Protein AF-A0A924GCX3-F1 (afdb_monomer_lite)

Secondary structure (DSSP, 8-state):
-HHHHHHHHHHHHHHHHHHHHHHHHHHHH-HHHHHHHHHHHHHHHHHHHHHHGGG--PPPP-

Sequence (62 aa):
TSETVDLVTARLDATVATMRAVHDEADDEDPTSADILHGIIGKLEQFAWMVSAENRTPVAKK

pLDDT: mean 95.94, std 7.47, range [56.03, 98.81]

Foldseek 3Di:
DLVVLVVLLVVLVVVLVVLVVCLVVCCVVPVVVSVVSVVVSVVSVVVSVVSCVVVDDDDDDD

Structure (mmCIF, N/CA/C/O backbone):
data_AF-A0A924GCX3-F1
#
_entry.id   AF-A0A924GCX3-F1
#
loop_
_atom_site.group_PDB
_atom_site.id
_atom_site.type_symbol
_atom_site.label_atom_id
_atom_site.label_alt_id
_atom_site.label_comp_id
_atom_site.label_asym_id
_atom_site.label_entity_id
_atom_site.label_seq_id
_atom_site.pdbx_PDB_ins_code
_atom_site.Cartn_x
_atom_site.Cartn_y
_atom_site.Cartn_z
_atom_site.occupancy
_atom_site.B_iso_or_equiv
_atom_site.auth_seq_id
_atom_site.auth_comp_id
_atom_site.auth_asym_id
_atom_site.auth_atom_id
_atom_site.pdbx_PDB_model_num
ATOM 1 N N . THR A 1 1 ? -16.493 6.598 12.260 1.00 87.62 1 THR A N 1
ATOM 2 C CA . THR A 1 1 ? -15.056 6.610 11.911 1.00 87.62 1 THR A CA 1
ATOM 3 C C . THR A 1 1 ? -14.622 5.308 11.265 1.00 87.62 1 THR A C 1
ATOM 5 O O . THR A 1 1 ? -13.870 5.385 10.307 1.00 87.62 1 THR A O 1
ATOM 8 N N . SER A 1 2 ? -15.127 4.146 11.705 1.00 95.88 2 SER A N 1
ATOM 9 C CA . SER A 1 2 ? -14.792 2.836 11.115 1.00 95.88 2 SER A CA 1
ATOM 10 C C . SER A 1 2 ? -14.969 2.7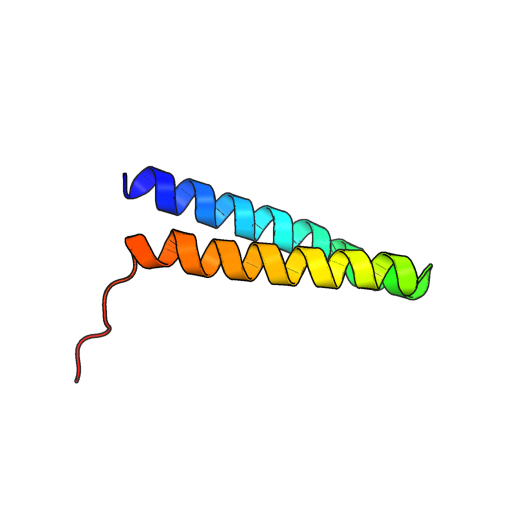63 9.588 1.00 95.88 2 SER A C 1
ATOM 12 O O . SER A 1 2 ? -14.021 2.403 8.904 1.00 95.88 2 SER A O 1
ATOM 14 N N . GLU A 1 3 ? -16.092 3.226 9.030 1.00 98.00 3 GLU A N 1
ATOM 15 C CA . GLU A 1 3 ? -16.281 3.255 7.566 1.00 98.00 3 GLU A CA 1
ATOM 16 C C . GLU A 1 3 ? -15.202 4.078 6.839 1.00 98.00 3 GLU A C 1
ATOM 18 O O . GLU A 1 3 ? -14.694 3.684 5.792 1.00 98.00 3 GLU A O 1
ATOM 23 N N . THR A 1 4 ? -14.806 5.222 7.405 1.00 98.38 4 THR A N 1
ATOM 24 C CA . THR A 1 4 ? -13.737 6.055 6.842 1.00 98.38 4 THR A CA 1
ATOM 25 C C . THR A 1 4 ? -12.404 5.313 6.826 1.00 98.38 4 THR A C 1
ATOM 27 O O . THR A 1 4 ? -11.684 5.399 5.835 1.00 98.38 4 THR A O 1
ATOM 30 N N . VAL A 1 5 ? -12.087 4.571 7.892 1.00 98.50 5 VAL A N 1
ATOM 31 C CA . VAL A 1 5 ? -10.880 3.735 7.972 1.00 98.50 5 VAL A CA 1
ATOM 32 C C . VAL A 1 5 ? -10.877 2.698 6.851 1.00 98.50 5 VAL A C 1
ATOM 34 O O . VAL A 1 5 ? -9.902 2.624 6.107 1.00 98.50 5 VAL A O 1
ATOM 37 N N . ASP A 1 6 ? -11.986 1.983 6.651 1.00 98.25 6 ASP A N 1
ATOM 38 C CA . ASP A 1 6 ? -12.092 0.963 5.602 1.00 98.25 6 ASP A CA 1
ATOM 39 C C . ASP A 1 6 ? -11.936 1.570 4.200 1.00 98.25 6 ASP A C 1
ATOM 41 O O . ASP A 1 6 ? -11.178 1.065 3.368 1.00 98.25 6 ASP A O 1
ATOM 45 N N . LEU A 1 7 ? -12.604 2.700 3.940 1.00 98.56 7 LEU A N 1
ATOM 46 C CA . LEU A 1 7 ? -12.527 3.392 2.652 1.00 98.56 7 LEU A CA 1
ATOM 47 C C . LEU A 1 7 ? -11.114 3.898 2.340 1.00 98.56 7 LEU A C 1
ATOM 49 O O . LEU A 1 7 ? -10.712 3.861 1.171 1.00 98.56 7 LEU A O 1
ATOM 53 N N . VAL A 1 8 ? -10.381 4.382 3.349 1.00 98.56 8 VAL A N 1
ATOM 54 C CA . VAL A 1 8 ? -8.996 4.856 3.204 1.00 98.56 8 VAL A CA 1
ATOM 55 C C . VAL A 1 8 ? -8.041 3.685 3.002 1.00 98.56 8 VAL A C 1
ATOM 57 O O . VAL A 1 8 ? -7.249 3.735 2.064 1.00 98.56 8 VAL A O 1
ATOM 60 N N . THR A 1 9 ? -8.141 2.617 3.801 1.00 98.56 9 THR A N 1
ATOM 61 C CA . THR A 1 9 ? -7.339 1.399 3.603 1.00 98.56 9 THR A CA 1
ATOM 62 C C . THR A 1 9 ? -7.528 0.848 2.190 1.00 98.56 9 THR A C 1
ATOM 64 O O . THR A 1 9 ? -6.543 0.658 1.484 1.00 98.56 9 THR A O 1
ATOM 67 N N . ALA A 1 10 ? -8.772 0.730 1.714 1.00 98.62 10 ALA A N 1
ATOM 68 C CA . ALA A 1 10 ? -9.051 0.249 0.360 1.00 98.62 10 ALA A CA 1
ATOM 69 C C . ALA A 1 10 ? -8.418 1.123 -0.742 1.00 98.62 10 ALA A C 1
ATOM 71 O O . ALA A 1 10 ? -8.010 0.618 -1.786 1.00 98.62 10 ALA A O 1
ATOM 72 N N . ARG A 1 11 ? -8.319 2.442 -0.530 1.00 98.69 11 ARG A N 1
ATOM 73 C CA . ARG A 1 11 ? -7.675 3.367 -1.482 1.00 98.69 11 ARG A CA 1
ATOM 74 C C . ARG A 1 11 ? -6.154 3.265 -1.457 1.00 98.69 11 ARG A C 1
ATOM 76 O O . ARG A 1 11 ? -5.533 3.379 -2.513 1.00 98.69 11 ARG A O 1
ATOM 83 N N . LEU A 1 12 ? -5.563 3.028 -0.286 1.00 98.75 12 LEU A N 1
ATOM 84 C CA . LEU A 1 12 ? -4.131 2.751 -0.160 1.00 98.75 12 LEU A CA 1
ATOM 85 C C . LEU A 1 12 ? -3.776 1.457 -0.902 1.00 98.75 12 LEU A C 1
ATOM 87 O O . LEU A 1 12 ? -2.884 1.476 -1.749 1.00 98.75 12 LEU A O 1
ATOM 91 N N . ASP A 1 13 ? -4.545 0.390 -0.681 1.00 98.69 13 ASP A N 1
ATOM 92 C CA . ASP A 1 13 ? -4.344 -0.903 -1.343 1.00 98.69 13 ASP A CA 1
ATOM 93 C C . ASP A 1 13 ? -4.522 -0.801 -2.866 1.00 98.69 13 ASP A C 1
ATOM 95 O O . ASP A 1 13 ? -3.710 -1.330 -3.623 1.00 98.69 13 ASP A O 1
ATOM 99 N N . ALA A 1 14 ? -5.529 -0.060 -3.344 1.00 98.81 14 ALA A N 1
ATOM 100 C CA . ALA A 1 14 ? -5.732 0.169 -4.779 1.00 98.81 14 ALA A CA 1
ATOM 101 C C . ALA A 1 14 ? -4.580 0.961 -5.431 1.00 98.81 14 ALA A C 1
ATOM 103 O O . ALA A 1 14 ? -4.188 0.686 -6.569 1.00 98.81 14 ALA A O 1
ATOM 104 N N . THR A 1 15 ? -4.007 1.926 -4.705 1.00 98.69 15 THR A N 1
ATOM 105 C CA . THR A 1 15 ? -2.844 2.697 -5.176 1.00 98.69 15 THR A CA 1
ATOM 106 C C . THR A 1 15 ? -1.610 1.800 -5.266 1.00 98.69 15 THR A C 1
ATOM 108 O O . THR A 1 15 ? -0.914 1.804 -6.280 1.00 98.69 15 THR A O 1
ATOM 111 N N . VAL A 1 16 ? -1.376 0.968 -4.244 1.00 98.81 16 VAL A N 1
ATOM 112 C CA . VAL A 1 16 ? -0.312 -0.047 -4.247 1.00 98.81 16 VAL A CA 1
ATOM 113 C C . VAL A 1 16 ? -0.488 -1.032 -5.399 1.00 98.81 16 VAL A C 1
ATOM 115 O O . VAL A 1 16 ? 0.476 -1.309 -6.108 1.00 98.81 16 VAL A O 1
ATOM 118 N N . ALA A 1 17 ? -1.709 -1.516 -5.635 1.00 98.69 17 ALA A N 1
ATOM 119 C CA . ALA A 1 17 ? -2.003 -2.438 -6.728 1.00 98.69 17 ALA A CA 1
ATOM 120 C C . ALA A 1 17 ? -1.650 -1.840 -8.097 1.00 98.69 17 ALA A C 1
ATOM 122 O O . ALA A 1 17 ? -1.061 -2.526 -8.926 1.00 98.69 17 ALA A O 1
ATOM 123 N N . THR A 1 18 ? -1.944 -0.554 -8.307 1.00 98.56 18 THR A N 1
ATOM 124 C CA . THR A 1 18 ? -1.577 0.155 -9.544 1.00 98.56 18 THR A CA 1
ATOM 125 C C . THR A 1 18 ? -0.063 0.190 -9.739 1.00 98.56 18 THR A C 1
ATOM 127 O O . THR A 1 18 ? 0.415 -0.138 -10.818 1.00 98.56 18 THR A O 1
ATOM 130 N N . MET A 1 19 ? 0.699 0.534 -8.696 1.00 98.38 19 MET A N 1
ATOM 131 C CA . MET A 1 19 ? 2.164 0.570 -8.783 1.00 98.38 19 MET A CA 1
ATOM 132 C C . MET A 1 19 ? 2.758 -0.822 -9.018 1.00 98.38 19 MET A C 1
ATOM 134 O O . MET A 1 19 ? 3.656 -0.967 -9.837 1.00 98.38 19 MET A O 1
ATOM 138 N N . ARG A 1 20 ? 2.228 -1.859 -8.356 1.00 98.12 20 ARG A N 1
ATOM 139 C CA . ARG A 1 20 ? 2.663 -3.249 -8.569 1.00 98.12 20 ARG A CA 1
ATOM 140 C C . ARG A 1 20 ? 2.361 -3.747 -9.983 1.00 98.12 20 ARG A C 1
ATOM 142 O O . ARG A 1 20 ? 3.142 -4.520 -10.514 1.00 98.12 20 ARG A O 1
ATOM 149 N N . ALA A 1 21 ? 1.261 -3.302 -10.591 1.00 98.44 21 ALA A N 1
ATOM 150 C CA . ALA A 1 21 ? 0.885 -3.708 -11.943 1.00 98.44 21 ALA A CA 1
ATOM 151 C C . ALA A 1 21 ? 1.851 -3.201 -13.028 1.00 98.44 21 ALA A C 1
ATOM 153 O O . ALA A 1 21 ? 1.962 -3.844 -14.065 1.00 98.44 21 ALA A O 1
ATOM 154 N N . VAL A 1 22 ? 2.532 -2.075 -12.791 1.00 97.62 22 VAL A N 1
ATOM 155 C CA . VAL A 1 22 ? 3.495 -1.475 -13.736 1.00 97.62 22 VAL A CA 1
ATOM 156 C C . VAL A 1 22 ? 4.955 -1.660 -13.314 1.00 97.62 22 VAL A C 1
ATOM 158 O O . VAL A 1 22 ? 5.851 -1.278 -14.055 1.00 97.62 22 VAL A O 1
ATOM 161 N N . HIS A 1 23 ? 5.204 -2.214 -12.123 1.00 97.56 23 HIS A N 1
ATOM 162 C CA . HIS A 1 23 ? 6.543 -2.318 -11.543 1.00 97.56 23 HIS A CA 1
ATOM 163 C C . HIS A 1 23 ? 7.506 -3.100 -12.441 1.00 97.56 23 HIS A C 1
ATOM 165 O O . HIS A 1 23 ? 8.593 -2.612 -12.709 1.00 97.56 23 HIS A O 1
ATOM 171 N N . ASP A 1 24 ? 7.102 -4.280 -12.914 1.00 97.56 24 ASP A N 1
ATOM 172 C CA . ASP A 1 24 ? 8.004 -5.166 -13.661 1.00 97.56 24 ASP A CA 1
ATOM 173 C C . ASP A 1 24 ? 8.363 -4.580 -15.037 1.00 97.56 24 ASP A C 1
ATOM 175 O O . ASP A 1 24 ? 9.516 -4.632 -15.444 1.00 97.56 24 ASP A O 1
ATOM 179 N N . GLU A 1 25 ? 7.405 -3.935 -15.716 1.00 98.19 25 GLU A N 1
ATOM 180 C CA . GLU A 1 25 ? 7.671 -3.196 -16.962 1.00 98.19 25 GLU A CA 1
ATOM 181 C C . GLU A 1 25 ? 8.635 -2.024 -16.718 1.00 98.19 25 GLU A C 1
ATOM 183 O O . GLU A 1 25 ? 9.553 -1.799 -17.505 1.00 98.19 25 GLU A O 1
ATOM 188 N N . ALA A 1 26 ? 8.462 -1.302 -15.605 1.00 97.44 26 ALA A N 1
ATOM 189 C CA . ALA A 1 26 ? 9.358 -0.215 -15.227 1.00 97.44 26 ALA A CA 1
ATOM 190 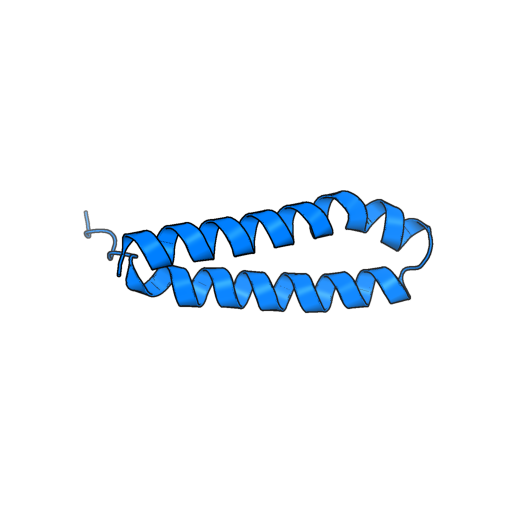C C . ALA A 1 26 ? 10.761 -0.712 -14.837 1.00 97.44 26 ALA A C 1
ATOM 192 O O . ALA A 1 26 ? 11.732 -0.025 -15.133 1.00 97.44 26 ALA A O 1
ATOM 193 N N . ASP A 1 27 ? 10.881 -1.875 -14.192 1.00 98.19 27 ASP A N 1
ATOM 194 C CA . ASP A 1 27 ? 12.166 -2.479 -13.806 1.00 98.19 27 ASP A CA 1
ATOM 195 C C . ASP A 1 27 ? 12.946 -2.972 -15.032 1.00 98.19 27 ASP A C 1
ATOM 197 O O . ASP A 1 27 ? 14.156 -2.768 -15.119 1.00 98.19 27 ASP A O 1
ATOM 201 N N . ASP A 1 28 ? 12.250 -3.534 -16.024 1.00 98.44 28 ASP A N 1
ATOM 202 C CA . ASP A 1 28 ? 12.848 -3.938 -17.300 1.00 98.44 28 ASP A CA 1
ATOM 203 C C . ASP A 1 28 ? 13.401 -2.736 -18.099 1.00 98.44 28 ASP A C 1
ATOM 205 O O . ASP A 1 28 ? 14.423 -2.865 -18.782 1.00 98.44 28 ASP A O 1
ATOM 209 N N . GLU A 1 29 ? 12.746 -1.569 -18.031 1.00 98.44 29 GLU A N 1
ATOM 210 C CA . GLU A 1 29 ? 13.160 -0.352 -18.749 1.00 98.44 29 GLU A CA 1
ATOM 211 C C . GLU A 1 29 ? 14.198 0.485 -17.977 1.00 98.44 29 GLU A C 1
ATOM 213 O O . GLU A 1 29 ? 15.217 0.893 -18.545 1.00 98.44 29 GLU A O 1
ATOM 218 N N . ASP A 1 30 ? 13.956 0.749 -16.691 1.00 98.50 30 ASP A N 1
ATOM 219 C CA . ASP A 1 30 ? 14.848 1.492 -15.798 1.00 98.50 30 ASP A CA 1
ATOM 220 C C . ASP A 1 30 ? 14.716 1.019 -14.334 1.00 98.50 30 ASP A C 1
ATOM 222 O O . ASP A 1 30 ? 13.891 1.543 -13.568 1.00 98.50 30 ASP A O 1
ATOM 226 N N . PRO A 1 31 ? 15.618 0.127 -13.882 1.00 98.31 31 PRO A N 1
ATOM 227 C CA . PRO A 1 31 ? 15.635 -0.361 -12.504 1.00 98.31 31 PRO A CA 1
ATOM 228 C C . PRO A 1 31 ? 15.724 0.747 -11.443 1.00 98.31 31 PRO A C 1
ATOM 230 O O . PRO A 1 31 ? 15.257 0.582 -10.315 1.00 98.31 31 PRO A O 1
ATOM 233 N N . THR A 1 32 ? 16.311 1.907 -11.772 1.00 98.31 32 THR A N 1
ATOM 234 C CA . THR A 1 32 ? 16.425 3.021 -10.813 1.00 98.31 32 THR A CA 1
ATOM 235 C C . THR A 1 32 ? 15.060 3.649 -10.535 1.00 98.31 32 THR A C 1
ATOM 237 O O . THR A 1 32 ? 14.753 3.997 -9.394 1.00 98.31 32 THR A O 1
ATOM 240 N N . SER A 1 33 ? 14.217 3.777 -11.562 1.00 97.25 33 SER A N 1
ATOM 241 C CA . SER A 1 33 ? 12.840 4.252 -11.413 1.00 97.25 33 SER A CA 1
ATOM 242 C C . SER A 1 33 ? 11.960 3.230 -10.690 1.00 97.25 33 SER A C 1
ATOM 244 O O . SER A 1 33 ? 11.152 3.616 -9.839 1.00 97.25 33 SER A O 1
ATOM 246 N N . ALA A 1 34 ? 12.142 1.933 -10.955 1.00 98.50 34 ALA A N 1
ATOM 247 C CA . ALA A 1 34 ? 11.440 0.872 -10.232 1.00 98.50 34 ALA A CA 1
ATOM 248 C C . ALA A 1 34 ? 11.773 0.865 -8.727 1.00 98.50 34 ALA A C 1
ATOM 250 O O . ALA A 1 34 ? 10.875 0.698 -7.898 1.00 98.50 34 ALA A O 1
ATOM 251 N N . ASP A 1 35 ? 13.017 1.171 -8.339 1.00 98.38 35 ASP A N 1
ATOM 252 C CA . ASP A 1 35 ? 13.404 1.291 -6.924 1.00 98.38 35 ASP A CA 1
ATOM 253 C C . ASP A 1 35 ? 12.656 2.428 -6.192 1.00 98.38 35 ASP A C 1
ATOM 255 O O . ASP A 1 35 ? 12.245 2.287 -5.034 1.00 98.38 35 ASP A O 1
ATOM 259 N N . ILE A 1 36 ? 12.359 3.536 -6.885 1.00 98.25 36 ILE A N 1
ATOM 260 C CA . ILE A 1 36 ? 11.499 4.601 -6.341 1.00 98.25 36 ILE A CA 1
ATOM 261 C C . ILE A 1 36 ? 10.093 4.056 -6.061 1.00 98.25 36 ILE A C 1
ATOM 263 O O . ILE A 1 36 ? 9.532 4.313 -4.988 1.00 98.25 36 ILE A O 1
ATOM 267 N N . LEU A 1 37 ? 9.524 3.282 -6.994 1.00 98.12 37 LEU A N 1
ATOM 268 C CA . LEU A 1 37 ? 8.223 2.641 -6.795 1.00 98.12 37 LEU A CA 1
ATOM 269 C C . LEU A 1 37 ? 8.261 1.662 -5.619 1.00 98.12 37 LEU A C 1
ATOM 271 O O . LEU A 1 37 ? 7.346 1.694 -4.795 1.00 98.12 37 LEU A O 1
ATOM 275 N N . HIS A 1 38 ? 9.320 0.860 -5.471 1.00 97.44 38 HIS A N 1
ATOM 276 C CA . HIS A 1 38 ? 9.502 -0.024 -4.317 1.00 97.44 38 HIS A CA 1
ATOM 277 C C . HIS A 1 38 ? 9.444 0.733 -2.985 1.00 97.44 38 HIS A C 1
ATOM 279 O O . HIS A 1 38 ? 8.711 0.332 -2.072 1.00 97.44 38 HIS A O 1
ATOM 285 N N . GLY A 1 39 ? 10.158 1.857 -2.877 1.00 98.50 39 GLY A N 1
ATOM 286 C CA . GLY A 1 39 ? 10.132 2.699 -1.681 1.00 98.50 39 GLY A CA 1
ATOM 287 C C . GLY A 1 39 ? 8.733 3.244 -1.361 1.00 98.50 39 GLY A C 1
ATOM 288 O O . G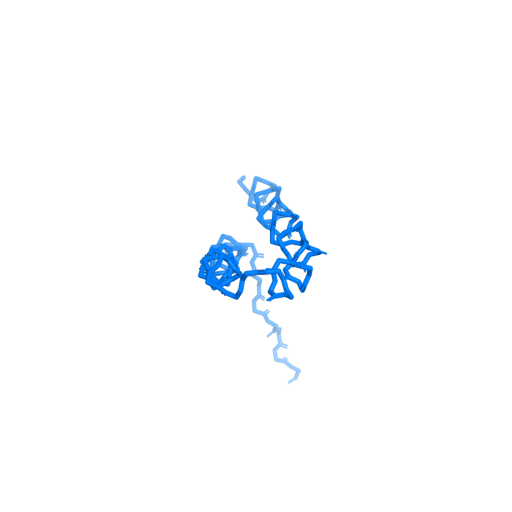LY A 1 39 ? 8.295 3.210 -0.205 1.00 98.50 39 GLY A O 1
ATOM 289 N N . ILE A 1 40 ? 8.003 3.710 -2.380 1.00 98.56 40 ILE A N 1
ATOM 290 C CA . ILE A 1 40 ? 6.640 4.242 -2.224 1.00 98.56 40 ILE A CA 1
ATOM 291 C C . ILE A 1 40 ? 5.655 3.127 -1.844 1.00 98.56 40 ILE A C 1
ATOM 293 O O . ILE A 1 40 ? 4.879 3.308 -0.901 1.00 98.56 40 ILE A O 1
ATOM 297 N N . ILE A 1 41 ? 5.709 1.971 -2.516 1.00 98.62 41 ILE A N 1
ATOM 298 C CA . ILE A 1 41 ? 4.881 0.790 -2.223 1.00 98.62 41 ILE A CA 1
ATOM 299 C C . ILE A 1 41 ? 5.032 0.400 -0.755 1.00 98.62 41 ILE A C 1
ATOM 301 O O . ILE A 1 41 ? 4.037 0.351 -0.031 1.00 98.62 41 ILE A O 1
ATOM 305 N N . GLY A 1 42 ? 6.270 0.213 -0.286 1.00 98.62 42 GLY A N 1
ATOM 306 C CA . GLY A 1 42 ? 6.522 -0.182 1.099 1.00 98.62 42 GLY A CA 1
ATOM 307 C C . GLY A 1 42 ? 5.971 0.829 2.110 1.00 98.62 42 GLY A C 1
ATOM 308 O O . GLY A 1 42 ? 5.445 0.450 3.162 1.00 98.62 42 GLY A O 1
ATOM 309 N N . LYS A 1 43 ? 6.021 2.130 1.789 1.00 98.75 43 LYS A N 1
ATOM 310 C CA . LYS A 1 43 ? 5.467 3.175 2.658 1.00 98.75 43 LYS A CA 1
ATOM 311 C C . LYS A 1 43 ? 3.939 3.163 2.694 1.00 98.75 43 LYS A C 1
ATOM 313 O O . LYS A 1 43 ? 3.363 3.300 3.774 1.00 98.75 43 LYS A O 1
ATOM 318 N N . LEU A 1 44 ? 3.280 2.983 1.551 1.00 98.81 44 LEU A N 1
ATOM 319 C CA . LEU A 1 44 ? 1.819 2.916 1.491 1.00 98.81 44 LEU A CA 1
ATOM 320 C C . LEU A 1 44 ? 1.272 1.637 2.129 1.00 98.81 44 LEU A C 1
ATOM 322 O O . LEU A 1 44 ? 0.265 1.710 2.827 1.00 98.81 44 LEU A O 1
ATOM 326 N N . GLU A 1 45 ? 1.952 0.498 1.986 1.00 98.75 45 GLU A N 1
ATOM 327 C CA . GLU A 1 45 ? 1.584 -0.749 2.675 1.00 98.75 45 GLU A CA 1
ATOM 328 C C . GLU A 1 45 ? 1.726 -0.608 4.199 1.00 98.75 45 GLU A C 1
ATOM 330 O O . GLU A 1 45 ? 0.845 -1.025 4.957 1.00 98.75 45 GLU A O 1
ATOM 335 N N . GLN A 1 46 ? 2.781 0.073 4.664 1.00 98.81 46 GLN A N 1
ATOM 336 C CA . GLN A 1 46 ? 2.914 0.448 6.074 1.00 98.81 46 GLN A CA 1
ATOM 337 C C . GLN A 1 46 ? 1.733 1.320 6.536 1.00 98.81 46 GLN A C 1
ATOM 339 O O . GLN A 1 46 ? 1.194 1.100 7.623 1.00 98.81 46 GLN A O 1
ATOM 344 N N . PHE A 1 47 ? 1.307 2.297 5.733 1.00 98.69 47 PHE A N 1
ATOM 345 C CA . PHE A 1 47 ? 0.156 3.145 6.056 1.00 98.69 47 PHE A CA 1
ATOM 346 C C . PHE A 1 47 ? -1.157 2.361 6.057 1.00 98.69 47 PHE A C 1
ATOM 348 O O . PHE A 1 47 ? -1.946 2.523 6.986 1.00 98.69 47 PHE A O 1
ATOM 355 N N . ALA A 1 48 ? -1.374 1.472 5.087 1.00 98.62 48 ALA A N 1
ATOM 356 C CA . ALA A 1 48 ? -2.558 0.621 5.022 1.00 98.62 48 ALA A CA 1
ATOM 357 C C . ALA A 1 48 ? -2.670 -0.259 6.274 1.00 98.62 48 ALA A C 1
ATOM 359 O O . ALA A 1 48 ? -3.743 -0.358 6.880 1.00 98.62 48 ALA A O 1
ATOM 360 N N . TRP A 1 49 ? -1.547 -0.825 6.730 1.00 9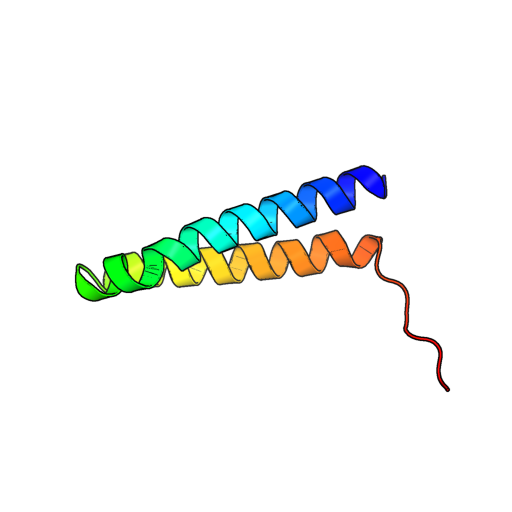8.31 49 TRP A N 1
ATOM 361 C CA . TRP A 1 49 ? -1.484 -1.556 7.992 1.00 98.31 49 TRP A CA 1
ATOM 362 C C . TRP A 1 49 ? -1.842 -0.673 9.196 1.00 98.31 49 TRP A C 1
ATOM 364 O O . TRP A 1 49 ? -2.731 -1.047 9.959 1.00 98.31 49 TRP A O 1
ATOM 374 N N . MET A 1 50 ? -1.215 0.501 9.349 1.00 98.38 50 MET A N 1
ATOM 375 C CA . MET A 1 50 ? -1.472 1.394 10.491 1.00 98.38 50 MET A CA 1
ATOM 376 C C . MET A 1 50 ? -2.912 1.910 10.530 1.00 98.38 50 MET A C 1
ATOM 378 O O . MET A 1 50 ? -3.519 1.932 11.594 1.00 98.38 50 MET A O 1
ATOM 382 N N . VAL A 1 51 ? -3.468 2.308 9.383 1.00 98.06 51 VAL A N 1
ATOM 383 C CA . VAL A 1 51 ? -4.843 2.817 9.295 1.00 98.06 51 VAL A CA 1
ATOM 384 C C . VAL A 1 51 ? -5.837 1.701 9.597 1.00 98.06 51 VAL A C 1
ATOM 386 O O . VAL A 1 51 ? -6.698 1.868 10.455 1.00 98.06 51 VAL A O 1
ATOM 389 N N . SER A 1 52 ? -5.682 0.533 8.965 1.00 97.62 52 SER A N 1
ATOM 390 C CA . SER A 1 52 ? -6.603 -0.589 9.190 1.00 97.62 52 SER A CA 1
ATOM 391 C C . SER A 1 52 ? -6.558 -1.124 10.620 1.00 97.62 52 SER A C 1
ATOM 393 O O . SER A 1 52 ? -7.547 -1.693 11.073 1.00 97.62 52 SER A O 1
ATOM 395 N N . ALA A 1 53 ? -5.445 -0.946 11.342 1.00 97.25 53 ALA A N 1
ATOM 396 C CA . ALA A 1 53 ? -5.301 -1.401 12.722 1.00 97.25 53 ALA A CA 1
ATOM 397 C C . ALA A 1 53 ? -6.378 -0.841 13.666 1.00 97.25 53 ALA A C 1
ATOM 399 O O . ALA A 1 53 ? -6.756 -1.548 14.595 1.00 97.25 53 ALA A O 1
ATOM 400 N N . GLU A 1 54 ? -6.923 0.347 13.389 1.00 96.94 54 GLU A N 1
ATOM 401 C CA . GLU A 1 54 ? -8.038 0.933 14.150 1.00 96.94 54 GLU A CA 1
ATOM 402 C C . GLU A 1 54 ? -9.293 0.039 14.147 1.00 96.94 54 GLU A C 1
ATOM 404 O O . GLU A 1 54 ? -9.976 -0.079 15.160 1.00 96.94 54 G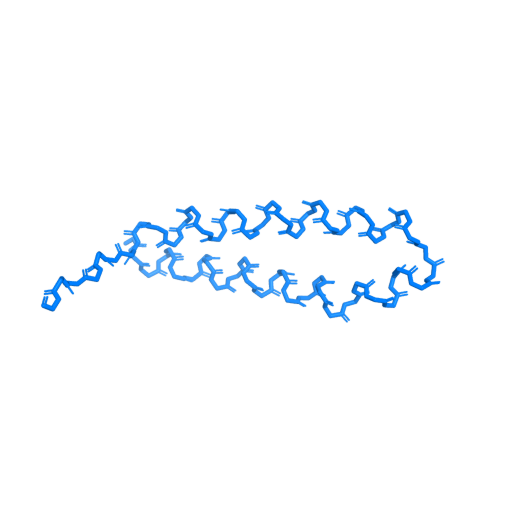LU A O 1
ATOM 409 N N . ASN A 1 55 ? -9.578 -0.642 13.030 1.00 96.44 55 ASN A N 1
ATOM 410 C CA . ASN A 1 55 ? -10.750 -1.515 12.888 1.00 96.44 55 ASN A CA 1
ATOM 411 C C . ASN A 1 55 ? -10.438 -3.004 13.147 1.00 96.44 55 ASN A C 1
ATOM 413 O O . ASN A 1 55 ? -11.351 -3.836 13.150 1.00 96.44 55 ASN A O 1
ATOM 417 N N . ARG A 1 56 ? -9.166 -3.387 13.334 1.00 93.94 56 ARG A N 1
ATOM 418 C CA . ARG A 1 56 ? -8.783 -4.795 13.544 1.00 93.94 56 ARG A CA 1
ATOM 419 C C . ARG A 1 56 ? -9.156 -5.247 14.952 1.00 93.94 56 ARG A C 1
ATOM 421 O O . ARG A 1 56 ? -8.863 -4.580 15.937 1.00 93.94 56 ARG A O 1
ATOM 428 N N . THR A 1 57 ? -9.724 -6.446 15.055 1.00 91.12 57 THR A N 1
ATOM 429 C CA . THR A 1 57 ? -9.993 -7.101 16.341 1.00 91.12 57 THR A CA 1
ATOM 430 C C . THR A 1 57 ? -9.041 -8.281 16.557 1.00 91.12 57 THR A C 1
ATOM 432 O O . THR A 1 57 ? -8.646 -8.941 15.591 1.00 91.12 57 THR A O 1
ATOM 435 N N . PR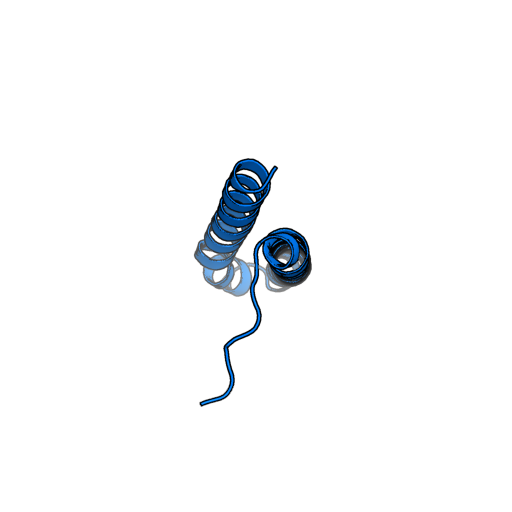O A 1 58 ? -8.631 -8.567 17.806 1.00 88.81 58 PRO A N 1
ATOM 436 C CA . PRO A 1 58 ? -7.838 -9.752 18.105 1.00 88.81 58 PRO A CA 1
ATOM 437 C C . PRO A 1 58 ? -8.593 -11.027 17.721 1.00 88.81 58 PRO A C 1
ATOM 439 O O . PRO A 1 58 ? -9.781 -11.166 18.008 1.00 88.81 58 PRO A O 1
ATOM 442 N N . VAL A 1 59 ? -7.892 -11.998 17.139 1.00 83.62 59 VAL A N 1
ATOM 443 C CA . VAL A 1 59 ? -8.441 -13.348 16.961 1.00 83.62 59 VAL A CA 1
ATOM 444 C C . VAL A 1 59 ? -8.629 -13.989 18.339 1.00 83.62 59 VAL A C 1
ATOM 446 O O . VAL A 1 59 ? -7.684 -14.053 19.128 1.00 83.62 59 VAL A O 1
ATOM 449 N N . ALA A 1 60 ? -9.840 -14.463 18.643 1.00 77.25 60 ALA A N 1
ATOM 450 C CA . ALA A 1 60 ? -10.109 -15.170 19.892 1.00 77.25 60 ALA A CA 1
ATOM 451 C C . ALA A 1 60 ? -9.269 -16.460 19.969 1.00 77.25 60 ALA A C 1
ATOM 453 O O . ALA A 1 60 ? -9.187 -17.212 18.994 1.00 77.25 60 ALA A O 1
ATOM 454 N N . LYS A 1 61 ? -8.643 -16.725 21.125 1.00 65.69 61 LYS A N 1
ATOM 455 C CA . LYS A 1 61 ? -7.955 -18.002 21.374 1.00 65.69 61 LYS A CA 1
ATOM 456 C C . LYS A 1 61 ? -8.981 -19.140 21.323 1.00 65.69 61 LYS A C 1
ATOM 458 O O . LYS A 1 61 ? -9.993 -19.064 22.016 1.00 65.69 61 LYS A O 1
ATOM 463 N N . LYS A 1 62 ? -8.705 -20.153 20.496 1.00 56.03 62 LYS A N 1
ATOM 464 C CA . LYS A 1 62 ? -9.397 -21.449 20.534 1.00 56.03 62 LYS A CA 1
ATOM 465 C C . LYS A 1 62 ? -9.054 -22.209 21.808 1.00 56.03 62 LYS A C 1
ATOM 467 O O . LYS A 1 62 ? -7.898 -22.060 22.271 1.00 56.03 62 LYS A O 1
#

Radius of gyration: 14.97 Å; chains: 1; bounding box: 33×28×40 Å